Protein AF-R7U3I7-F1 (afdb_monomer)

pLDDT: mean 87.05, std 15.12, range [37.09, 98.19]

Structure (mmCIF, N/CA/C/O backbone):
data_AF-R7U3I7-F1
#
_entry.id   AF-R7U3I7-F1
#
loop_
_atom_site.group_PDB
_atom_site.id
_atom_site.type_symbol
_atom_site.label_atom_id
_atom_site.label_alt_id
_atom_site.label_comp_id
_atom_site.label_asym_id
_atom_site.label_entity_id
_atom_site.label_seq_id
_atom_site.pdbx_PDB_ins_code
_atom_site.Cartn_x
_atom_site.Cartn_y
_atom_site.Cartn_z
_atom_site.occupancy
_atom_site.B_iso_or_equiv
_atom_site.auth_seq_id
_atom_site.auth_comp_id
_atom_site.auth_asym_id
_atom_site.auth_atom_id
_atom_site.pdbx_PDB_model_num
ATOM 1 N N . MET A 1 1 ? 37.533 -23.621 -91.846 1.00 37.09 1 MET A N 1
ATOM 2 C CA . MET A 1 1 ? 38.735 -23.142 -91.122 1.00 37.09 1 MET A CA 1
ATOM 3 C C . MET A 1 1 ? 38.382 -21.801 -90.475 1.00 37.09 1 MET A C 1
ATOM 5 O O . MET A 1 1 ? 37.586 -21.095 -91.077 1.00 37.09 1 MET A O 1
ATOM 9 N N . PRO A 1 2 ? 38.844 -21.515 -89.247 1.00 49.72 2 PRO A N 1
ATOM 10 C CA . PRO A 1 2 ? 38.049 -21.662 -88.018 1.00 49.72 2 PRO A CA 1
ATOM 11 C C . PRO A 1 2 ? 37.542 -20.348 -87.388 1.00 49.72 2 PRO A C 1
ATOM 13 O O . PRO A 1 2 ? 37.877 -19.251 -87.817 1.00 49.72 2 PRO A O 1
ATOM 16 N N . GLU A 1 3 ? 36.710 -20.542 -86.361 1.00 53.94 3 GLU A N 1
ATOM 17 C CA . GLU A 1 3 ? 36.072 -19.581 -85.457 1.00 53.94 3 GLU A CA 1
ATOM 18 C C . GLU A 1 3 ? 36.979 -18.461 -84.924 1.00 53.94 3 GLU A C 1
ATOM 20 O O . GLU A 1 3 ? 38.118 -18.705 -84.530 1.00 53.94 3 GLU A O 1
ATOM 25 N N . THR A 1 4 ? 36.389 -17.288 -84.684 1.00 45.31 4 THR A N 1
ATOM 26 C CA . THR A 1 4 ? 36.749 -16.482 -83.511 1.00 45.31 4 THR A CA 1
ATOM 27 C C . THR A 1 4 ? 35.490 -16.122 -82.730 1.00 45.31 4 THR A C 1
ATOM 29 O O . THR A 1 4 ? 34.811 -15.126 -82.969 1.00 45.31 4 THR A O 1
ATOM 32 N N . ARG A 1 5 ? 35.177 -16.980 -81.750 1.00 49.25 5 ARG A N 1
ATOM 33 C CA . ARG A 1 5 ? 34.348 -16.623 -80.598 1.00 49.25 5 ARG A CA 1
ATOM 34 C C . ARG A 1 5 ? 34.931 -15.353 -79.979 1.00 49.25 5 ARG A C 1
ATOM 36 O O . ARG A 1 5 ? 36.029 -15.389 -79.423 1.00 49.25 5 ARG A O 1
ATOM 43 N N . SER A 1 6 ? 34.199 -14.246 -80.077 1.00 47.09 6 SER A N 1
ATOM 44 C CA . SER A 1 6 ? 34.493 -13.049 -79.298 1.00 47.09 6 SER A CA 1
ATOM 45 C C . SER A 1 6 ? 34.352 -13.421 -77.825 1.00 47.09 6 SER A C 1
ATOM 47 O O . SER A 1 6 ? 33.260 -13.734 -77.345 1.00 47.09 6 SER A O 1
ATOM 49 N N . ARG A 1 7 ? 35.498 -13.512 -77.145 1.00 49.44 7 ARG A N 1
ATOM 50 C CA . ARG A 1 7 ? 35.604 -13.756 -75.709 1.00 49.44 7 ARG A CA 1
ATOM 51 C C . ARG A 1 7 ? 34.745 -12.721 -74.992 1.00 49.44 7 ARG A C 1
ATOM 53 O O . ARG A 1 7 ? 35.024 -11.530 -75.070 1.00 49.44 7 ARG A O 1
ATOM 60 N N . SER A 1 8 ? 33.732 -13.209 -74.282 1.00 53.00 8 SER A N 1
ATOM 61 C CA . SER A 1 8 ? 33.058 -12.479 -73.213 1.00 53.00 8 SER A CA 1
ATOM 62 C C . SER A 1 8 ? 34.122 -11.799 -72.354 1.00 53.00 8 SER A C 1
ATOM 64 O O . SER A 1 8 ? 34.970 -12.479 -71.778 1.00 53.00 8 SER A O 1
ATOM 66 N N . SER A 1 9 ? 34.109 -10.470 -72.318 1.00 52.53 9 SER A N 1
ATOM 67 C CA . SER A 1 9 ? 34.935 -9.667 -71.426 1.00 52.53 9 SER A CA 1
ATOM 68 C C . SER A 1 9 ? 34.558 -10.012 -69.989 1.00 52.53 9 SER A C 1
ATOM 70 O O . SER A 1 9 ? 33.519 -9.587 -69.486 1.00 52.53 9 SER A O 1
ATOM 72 N N . THR A 1 10 ? 35.361 -10.850 -69.344 1.00 61.22 10 THR A N 1
ATOM 73 C CA . THR A 1 10 ? 35.266 -11.089 -67.909 1.00 61.22 10 THR A CA 1
ATOM 74 C C . THR A 1 10 ? 35.690 -9.795 -67.218 1.00 61.22 10 THR A C 1
ATOM 76 O O . THR A 1 10 ? 36.841 -9.388 -67.351 1.00 61.22 10 THR A O 1
ATOM 79 N N . ASN A 1 11 ? 34.768 -9.124 -66.526 1.00 62.16 11 ASN A N 1
ATOM 80 C CA . ASN A 1 11 ? 35.098 -7.996 -65.655 1.00 62.16 11 ASN A CA 1
ATOM 81 C C . ASN A 1 11 ? 35.964 -8.530 -64.506 1.00 62.16 11 ASN A C 1
ATOM 83 O O . ASN A 1 11 ? 35.453 -9.193 -63.604 1.00 62.16 11 ASN A O 1
ATOM 87 N N . ILE A 1 12 ? 37.278 -8.320 -64.579 1.00 71.81 12 ILE A N 1
ATOM 88 C CA . ILE A 1 12 ? 38.213 -8.705 -63.520 1.00 71.81 12 ILE A CA 1
ATOM 89 C C . ILE A 1 12 ? 38.196 -7.571 -62.494 1.00 71.81 12 ILE A C 1
ATOM 91 O O . ILE A 1 12 ? 38.765 -6.516 -62.751 1.00 71.81 12 ILE A O 1
ATOM 95 N N . ILE A 1 13 ? 37.508 -7.783 -61.370 1.00 75.38 13 ILE A N 1
ATOM 96 C CA . ILE A 1 13 ? 37.573 -6.888 -60.205 1.00 75.38 13 ILE A CA 1
ATOM 97 C C . ILE A 1 13 ? 38.998 -6.957 -59.653 1.00 75.38 13 ILE A C 1
ATOM 99 O O . ILE A 1 13 ? 39.539 -8.052 -59.468 1.00 75.38 13 ILE A O 1
ATOM 103 N N . THR A 1 14 ? 39.618 -5.803 -59.429 1.00 85.75 14 THR A N 1
ATOM 104 C CA . THR A 1 14 ? 40.957 -5.740 -58.833 1.00 85.75 14 THR A CA 1
ATOM 105 C C . THR A 1 14 ? 40.894 -6.033 -57.332 1.00 85.75 14 THR A C 1
ATOM 107 O O . THR A 1 14 ? 39.874 -5.813 -56.684 1.00 85.75 14 THR A O 1
ATOM 110 N N . ASN A 1 15 ? 41.989 -6.528 -56.747 1.00 85.25 15 ASN A N 1
ATOM 111 C CA . ASN A 1 15 ? 42.028 -6.790 -55.302 1.00 85.25 15 ASN A CA 1
ATOM 112 C C . ASN A 1 15 ? 41.789 -5.513 -54.472 1.00 85.25 15 ASN A C 1
ATOM 114 O O . ASN A 1 15 ? 41.163 -5.589 -53.424 1.00 85.25 15 ASN A O 1
ATOM 118 N N . GLU A 1 16 ? 42.219 -4.347 -54.963 1.00 87.62 16 GLU A N 1
ATOM 119 C CA . GLU A 1 16 ? 41.996 -3.053 -54.302 1.00 87.62 16 GLU A CA 1
ATOM 120 C C . GLU A 1 16 ? 40.511 -2.650 -54.299 1.00 87.62 16 GLU A C 1
ATOM 122 O O . GLU A 1 16 ? 39.994 -2.202 -53.278 1.00 87.62 16 GLU A O 1
ATOM 127 N N . GLU A 1 17 ? 39.794 -2.859 -55.410 1.00 86.19 17 GLU A N 1
ATOM 128 C CA . GLU A 1 17 ? 38.341 -2.638 -55.481 1.00 86.19 17 GLU A CA 1
ATOM 129 C C . GLU A 1 17 ? 37.577 -3.618 -54.582 1.00 86.19 17 GLU A C 1
ATOM 131 O O . GLU A 1 17 ? 36.603 -3.235 -53.935 1.00 86.19 17 GLU A O 1
ATOM 136 N N . LEU A 1 18 ? 38.032 -4.872 -54.504 1.00 88.25 18 LEU A N 1
ATOM 137 C CA . LEU A 1 18 ? 37.453 -5.868 -53.607 1.00 88.25 18 LEU A CA 1
ATOM 138 C C . LEU A 1 18 ? 37.644 -5.479 -52.132 1.00 88.25 18 LEU A C 1
ATOM 140 O O . LEU A 1 18 ? 36.686 -5.549 -51.362 1.00 88.25 18 LEU A O 1
ATOM 144 N N . ASP A 1 19 ? 38.839 -5.033 -51.744 1.00 91.88 19 ASP A N 1
ATOM 145 C CA . ASP A 1 19 ? 39.136 -4.591 -50.376 1.00 91.88 19 ASP A CA 1
ATOM 146 C C . ASP A 1 19 ? 38.333 -3.340 -49.987 1.00 91.88 19 ASP A C 1
ATOM 148 O O . ASP A 1 19 ? 37.828 -3.251 -48.861 1.00 91.88 19 ASP A O 1
ATOM 152 N N . LEU A 1 20 ? 38.142 -2.399 -50.920 1.00 93.00 20 LEU A N 1
ATOM 153 C CA . LEU A 1 20 ? 37.289 -1.228 -50.706 1.00 93.00 20 LEU A CA 1
ATOM 154 C C . LE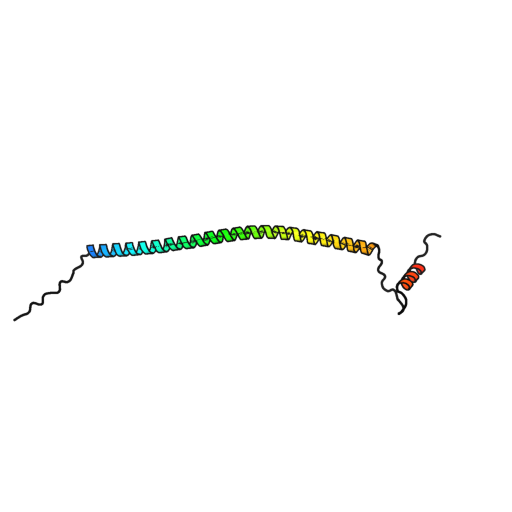U A 1 20 ? 35.829 -1.643 -50.474 1.00 93.00 20 LEU A C 1
ATOM 156 O O . LEU A 1 20 ? 35.226 -1.230 -49.484 1.00 93.00 20 LEU A O 1
ATOM 160 N N . MET A 1 21 ? 35.285 -2.524 -51.321 1.00 91.75 21 MET A N 1
ATOM 161 C CA . MET A 1 21 ? 33.918 -3.039 -51.170 1.00 91.75 21 MET A CA 1
ATOM 162 C C . MET A 1 21 ? 33.717 -3.786 -49.846 1.00 91.75 21 MET A C 1
ATOM 164 O O . MET A 1 21 ? 32.666 -3.658 -49.215 1.00 91.75 21 MET A O 1
ATOM 168 N N . ILE A 1 22 ? 34.709 -4.569 -49.409 1.00 93.44 22 ILE A N 1
ATOM 169 C CA . ILE A 1 22 ? 34.668 -5.262 -48.115 1.00 93.44 22 ILE A CA 1
ATOM 170 C C . ILE A 1 22 ? 34.665 -4.245 -46.973 1.00 93.44 22 ILE A C 1
ATOM 172 O O . ILE A 1 22 ? 33.853 -4.367 -46.055 1.00 93.44 22 ILE A O 1
ATOM 176 N N . THR A 1 23 ? 35.532 -3.235 -47.036 1.00 95.31 23 THR A N 1
ATOM 177 C CA . THR A 1 23 ? 35.640 -2.202 -45.999 1.00 95.31 23 THR A CA 1
ATOM 178 C C . THR A 1 23 ? 34.335 -1.417 -45.870 1.00 95.31 23 THR A C 1
ATOM 180 O O . THR A 1 23 ? 33.790 -1.327 -44.771 1.00 95.31 23 THR A O 1
ATOM 183 N N . GLU A 1 24 ? 33.766 -0.951 -46.984 1.00 94.94 24 GLU A N 1
ATOM 184 C CA . GLU A 1 24 ? 32.481 -0.241 -47.003 1.00 94.94 24 GLU A CA 1
ATOM 185 C C . GLU A 1 24 ? 31.334 -1.108 -46.465 1.00 94.94 24 GLU A C 1
ATOM 187 O O . GLU A 1 24 ? 30.506 -0.643 -45.677 1.00 94.94 24 GLU A O 1
ATOM 192 N N . ALA A 1 25 ? 31.289 -2.392 -46.839 1.00 95.00 25 ALA A N 1
ATOM 193 C CA . ALA A 1 25 ? 30.269 -3.315 -46.349 1.00 95.00 25 ALA A CA 1
ATOM 194 C C . ALA A 1 25 ? 30.385 -3.554 -44.833 1.00 95.00 25 ALA A C 1
ATOM 196 O O . ALA A 1 25 ? 29.367 -3.601 -44.133 1.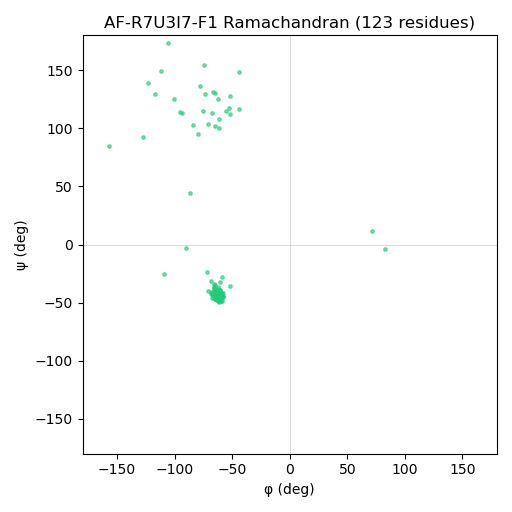00 95.00 25 ALA A O 1
ATOM 197 N N . VAL A 1 26 ? 31.610 -3.683 -44.314 1.00 96.12 26 VAL A N 1
ATOM 198 C CA . VAL A 1 26 ? 31.875 -3.846 -42.878 1.00 96.12 26 VAL A CA 1
ATOM 199 C C . VAL A 1 26 ? 31.516 -2.573 -42.113 1.00 96.12 26 VAL A C 1
ATOM 201 O O . VAL A 1 26 ? 30.823 -2.657 -41.099 1.00 96.12 26 VAL A O 1
ATOM 204 N N . GLU A 1 27 ? 31.913 -1.398 -42.601 1.00 96.81 27 GLU A N 1
ATOM 205 C CA . GLU A 1 27 ? 31.563 -0.115 -41.985 1.00 96.81 27 GLU A CA 1
ATOM 206 C C . GLU A 1 27 ? 30.049 0.107 -41.958 1.00 96.81 27 GLU A C 1
ATOM 208 O O . GLU A 1 27 ? 29.496 0.454 -40.911 1.00 96.81 27 GLU A O 1
ATOM 213 N N . ALA A 1 28 ? 29.349 -0.179 -43.059 1.00 96.19 28 ALA A N 1
ATOM 214 C CA . ALA A 1 28 ? 27.894 -0.082 -43.120 1.00 96.19 28 ALA A CA 1
ATOM 215 C C . ALA A 1 28 ? 27.211 -1.040 -42.127 1.00 96.19 28 ALA A C 1
ATOM 217 O O . ALA A 1 28 ? 26.256 -0.660 -41.440 1.00 96.19 28 ALA A O 1
ATOM 218 N N . ALA A 1 29 ? 27.708 -2.276 -42.006 1.00 96.44 29 ALA A N 1
ATOM 219 C CA . ALA A 1 29 ? 27.191 -3.245 -41.044 1.00 96.44 29 ALA A CA 1
ATOM 220 C C . ALA A 1 29 ? 27.426 -2.800 -39.590 1.00 96.44 29 ALA A C 1
ATOM 222 O O . ALA A 1 29 ? 26.516 -2.897 -38.757 1.00 96.44 29 ALA A O 1
ATOM 223 N N . LEU A 1 30 ? 28.614 -2.270 -39.283 1.00 96.44 30 LEU A N 1
ATOM 224 C CA . LEU A 1 30 ? 28.952 -1.736 -37.963 1.00 96.44 30 LEU A CA 1
ATOM 225 C C . LEU A 1 30 ? 28.095 -0.520 -37.614 1.00 96.44 30 LEU A C 1
ATOM 227 O O . LEU A 1 30 ? 27.550 -0.454 -36.511 1.00 96.44 30 LEU A O 1
ATOM 231 N N . GLN A 1 31 ? 27.912 0.403 -38.557 1.00 97.00 31 GLN A N 1
ATOM 232 C CA . GLN A 1 31 ? 27.098 1.596 -38.362 1.00 97.00 31 GLN A CA 1
ATOM 233 C C . GLN A 1 31 ? 25.633 1.233 -38.091 1.00 97.00 31 GLN A C 1
ATOM 235 O O . GLN A 1 31 ? 25.051 1.693 -37.108 1.00 97.00 31 GLN A O 1
ATOM 240 N N . LYS A 1 32 ? 25.062 0.317 -38.881 1.00 97.12 32 LYS A N 1
ATOM 241 C CA . LYS A 1 32 ? 23.692 -0.174 -38.672 1.00 97.12 32 LYS A CA 1
ATOM 242 C C . LYS A 1 32 ? 23.521 -0.856 -37.313 1.00 97.12 32 LYS A C 1
ATOM 244 O O . LYS A 1 32 ? 22.516 -0.662 -36.630 1.00 97.12 32 LYS A O 1
ATOM 249 N N . THR A 1 33 ? 24.513 -1.644 -36.906 1.00 96.69 33 THR A N 1
ATOM 250 C CA . THR A 1 33 ? 24.514 -2.333 -35.609 1.00 96.69 33 THR A CA 1
ATOM 251 C C . THR A 1 33 ? 24.595 -1.333 -34.455 1.00 96.69 33 THR A C 1
ATOM 253 O O . THR A 1 33 ? 23.840 -1.433 -33.487 1.00 96.69 33 THR A O 1
ATOM 256 N N . LYS A 1 34 ? 25.456 -0.319 -34.578 1.00 97.38 34 LYS A N 1
ATOM 257 C CA . LYS A 1 34 ? 25.590 0.771 -33.609 1.00 97.38 34 LYS A CA 1
ATOM 258 C C . LYS A 1 34 ? 24.278 1.535 -33.440 1.00 97.38 34 LYS A C 1
ATOM 260 O O . LYS A 1 34 ? 23.841 1.738 -32.311 1.00 97.38 34 LYS A O 1
ATOM 265 N N . GLU A 1 35 ? 23.631 1.923 -34.534 1.00 97.62 35 GLU A N 1
ATOM 266 C CA . GLU A 1 35 ? 22.343 2.627 -34.498 1.00 97.62 35 GLU A CA 1
ATOM 267 C C . GLU A 1 35 ? 21.250 1.795 -33.822 1.00 97.62 35 GLU A C 1
ATOM 269 O O . GLU A 1 35 ? 20.504 2.311 -32.987 1.00 97.62 35 GLU A O 1
ATOM 274 N N . PHE A 1 36 ? 21.194 0.495 -34.126 1.00 97.62 36 PHE A N 1
ATOM 275 C CA . PHE A 1 36 ? 20.259 -0.424 -33.484 1.00 97.62 36 PHE A CA 1
ATOM 276 C C . PHE A 1 36 ? 20.448 -0.461 -31.962 1.00 97.62 36 PHE A C 1
ATOM 278 O O . PHE A 1 36 ? 19.477 -0.310 -31.216 1.00 97.62 36 PHE A O 1
ATOM 285 N N . PHE A 1 37 ? 21.689 -0.620 -31.491 1.00 98.06 37 PHE A N 1
ATOM 286 C CA . PHE A 1 37 ? 21.968 -0.679 -30.057 1.00 98.06 37 PHE A CA 1
ATOM 287 C C . PHE A 1 37 ? 21.742 0.658 -29.359 1.00 98.06 37 PHE A C 1
ATOM 289 O O . PHE A 1 37 ? 21.145 0.670 -28.287 1.00 98.06 37 PHE A O 1
ATOM 296 N N . LEU A 1 38 ? 22.135 1.780 -29.966 1.00 98.06 38 LEU A N 1
ATOM 297 C CA . LEU A 1 38 ? 21.871 3.107 -29.404 1.00 98.06 38 LEU A CA 1
ATOM 298 C C . LEU A 1 38 ? 20.371 3.351 -29.231 1.00 98.06 38 LEU A C 1
ATOM 300 O O . LEU A 1 38 ? 19.939 3.808 -28.173 1.00 98.06 38 LEU A O 1
ATOM 304 N N . LYS A 1 39 ? 19.565 2.975 -30.231 1.00 98.12 39 LYS A N 1
ATOM 305 C CA . LYS A 1 39 ? 18.107 3.049 -30.131 1.00 98.12 39 LYS A CA 1
ATOM 306 C C . LYS A 1 39 ? 17.580 2.178 -28.990 1.00 98.12 39 LYS A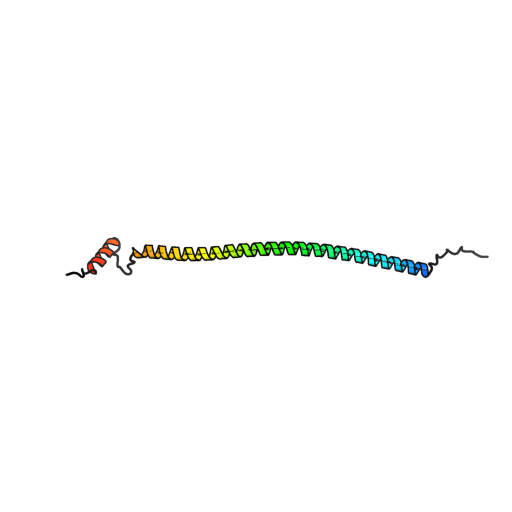 C 1
ATOM 308 O O . LYS A 1 39 ? 16.757 2.640 -28.206 1.00 98.12 39 LYS A O 1
ATOM 313 N N . LYS A 1 40 ? 18.068 0.941 -28.865 1.00 98.00 40 LYS A N 1
ATOM 314 C CA . LYS A 1 40 ? 17.637 0.032 -27.794 1.00 98.00 40 LYS A CA 1
ATOM 315 C C . LYS A 1 40 ? 18.021 0.518 -26.401 1.00 98.00 40 LYS A C 1
ATOM 317 O O . LYS A 1 40 ? 17.199 0.426 -25.497 1.00 98.00 40 LYS A O 1
ATOM 322 N N . ILE A 1 41 ? 19.217 1.076 -26.239 1.00 98.06 41 ILE A N 1
ATOM 323 C CA . ILE A 1 41 ? 19.664 1.672 -24.975 1.00 98.06 41 ILE A CA 1
ATOM 324 C C . ILE A 1 41 ? 18.765 2.854 -24.602 1.00 98.06 41 ILE A C 1
ATOM 326 O O . ILE A 1 41 ? 18.315 2.928 -23.464 1.00 98.06 41 ILE A O 1
ATOM 330 N N . ALA A 1 42 ? 18.441 3.734 -25.554 1.00 98.00 42 ALA A N 1
ATOM 331 C CA . ALA A 1 42 ? 17.551 4.868 -25.303 1.00 98.00 42 ALA A CA 1
ATOM 332 C C . ALA A 1 42 ? 16.127 4.427 -24.915 1.00 98.00 42 ALA A C 1
ATOM 334 O O . ALA A 1 42 ? 15.541 4.977 -23.985 1.00 98.00 42 ALA A O 1
ATOM 335 N N . GLU A 1 43 ? 15.582 3.409 -25.589 1.00 97.94 43 GLU A N 1
ATOM 336 C CA . GLU A 1 43 ? 14.285 2.817 -25.233 1.00 97.94 43 GLU A CA 1
ATOM 337 C C . GLU A 1 43 ? 14.304 2.229 -23.815 1.00 97.94 43 GLU A C 1
ATOM 339 O O . GLU A 1 43 ? 13.389 2.483 -23.036 1.00 97.94 43 GLU A O 1
ATOM 344 N N . MET A 1 44 ? 15.352 1.478 -23.462 1.00 97.75 44 MET A N 1
ATOM 345 C CA . MET A 1 44 ? 15.497 0.896 -22.125 1.00 97.75 44 MET A CA 1
ATOM 346 C C . MET A 1 44 ? 15.656 1.966 -21.045 1.00 97.75 44 MET A C 1
ATOM 348 O O . MET A 1 44 ? 15.039 1.847 -19.992 1.00 97.75 44 MET A O 1
ATOM 352 N N . GLN A 1 45 ? 16.427 3.023 -21.312 1.00 98.19 45 GLN A N 1
ATOM 353 C CA . GLN A 1 45 ? 16.597 4.128 -20.372 1.00 98.19 45 GLN A CA 1
ATOM 354 C C . GLN A 1 45 ? 15.258 4.803 -20.063 1.00 98.19 45 GLN A C 1
ATOM 356 O O . GLN A 1 45 ? 14.934 5.000 -18.898 1.00 98.19 45 GLN A O 1
ATOM 361 N N . LYS A 1 46 ? 14.435 5.057 -21.090 1.00 98.00 46 LYS A N 1
ATOM 362 C CA . LYS A 1 46 ? 13.099 5.638 -20.907 1.00 98.00 46 LYS A CA 1
ATOM 363 C C . LYS A 1 46 ? 12.215 4.780 -19.998 1.00 98.00 46 LYS A C 1
ATOM 365 O O . LYS A 1 46 ? 11.521 5.317 -19.144 1.00 98.00 46 LYS A O 1
ATOM 370 N N . VAL A 1 47 ? 12.256 3.456 -20.166 1.00 98.06 47 VAL A N 1
ATOM 371 C CA . VAL A 1 47 ? 11.503 2.527 -19.308 1.00 98.06 47 VAL A CA 1
ATOM 372 C C . VAL A 1 47 ? 12.006 2.582 -17.866 1.00 98.06 47 VAL A C 1
ATOM 374 O O . VAL A 1 47 ? 11.190 2.629 -16.951 1.00 98.06 47 VAL A O 1
ATOM 377 N N . CYS A 1 48 ? 13.324 2.609 -17.651 1.00 97.94 48 CYS A N 1
ATOM 378 C CA . CYS A 1 48 ? 13.895 2.745 -16.311 1.00 97.94 48 CYS A CA 1
ATOM 379 C C . CYS A 1 48 ? 13.464 4.056 -15.639 1.00 97.94 48 CYS A C 1
ATOM 381 O O . CYS A 1 48 ? 13.082 4.038 -14.472 1.00 97.94 48 CYS A O 1
ATOM 383 N N . ASP A 1 49 ? 13.479 5.169 -16.374 1.00 98.00 49 ASP A N 1
ATOM 384 C CA . ASP A 1 49 ? 13.081 6.479 -15.853 1.00 98.00 49 ASP A CA 1
ATOM 385 C C . ASP A 1 49 ? 11.584 6.498 -15.479 1.00 98.00 49 ASP A C 1
ATOM 387 O O . ASP A 1 49 ? 11.212 6.969 -14.405 1.00 98.00 49 ASP A O 1
ATOM 391 N N . GLU A 1 50 ? 10.719 5.918 -16.320 1.00 97.94 50 GLU A N 1
ATOM 392 C CA . GLU A 1 50 ? 9.283 5.770 -16.037 1.00 97.94 50 GLU A CA 1
ATOM 393 C C . GLU A 1 50 ? 9.025 4.885 -14.806 1.00 97.94 50 GLU A C 1
ATOM 395 O O . GLU A 1 50 ? 8.203 5.222 -13.954 1.00 97.94 50 GLU A O 1
ATOM 400 N N . GLN A 1 51 ? 9.743 3.766 -14.681 1.00 97.81 51 GLN A N 1
ATOM 401 C CA . GLN A 1 51 ? 9.641 2.878 -13.522 1.00 97.81 51 GLN A CA 1
ATOM 402 C C . GLN A 1 51 ? 10.133 3.548 -12.238 1.00 97.81 51 GLN A C 1
ATOM 404 O O . GLN A 1 51 ? 9.542 3.338 -11.180 1.00 97.81 51 GLN A O 1
ATOM 409 N N . GLN A 1 52 ? 11.181 4.369 -12.316 1.00 97.94 52 GLN A N 1
ATOM 410 C CA . GLN A 1 52 ? 11.693 5.106 -11.167 1.00 97.94 52 GLN A CA 1
ATOM 411 C C . GLN A 1 52 ? 10.652 6.099 -10.634 1.00 97.94 52 GLN A C 1
ATOM 413 O O . GLN A 1 52 ? 10.401 6.118 -9.431 1.00 97.94 52 GLN A O 1
ATOM 418 N N . LEU A 1 53 ? 9.978 6.839 -11.522 1.00 97.88 53 LEU A N 1
ATOM 419 C CA . LEU A 1 53 ? 8.881 7.736 -11.139 1.00 97.88 53 LEU A CA 1
ATOM 420 C C . LEU A 1 53 ? 7.740 6.979 -10.444 1.00 97.88 53 LEU A C 1
ATOM 422 O O . LEU A 1 53 ? 7.292 7.389 -9.377 1.00 97.88 53 LEU A O 1
ATOM 426 N N . GLN A 1 54 ? 7.319 5.836 -10.994 1.00 98.00 54 GLN A N 1
ATOM 427 C CA . GLN A 1 54 ? 6.273 5.006 -10.380 1.00 98.00 54 GLN A CA 1
ATOM 428 C C . GLN A 1 54 ? 6.677 4.478 -8.999 1.00 98.00 54 GLN A C 1
ATOM 430 O O . GLN A 1 54 ? 5.853 4.413 -8.088 1.00 98.00 54 GLN A O 1
ATOM 435 N N . ILE A 1 55 ? 7.940 4.079 -8.833 1.00 98.06 55 ILE A N 1
ATOM 436 C CA . ILE A 1 55 ? 8.462 3.621 -7.543 1.00 98.06 55 ILE A CA 1
ATOM 437 C C . ILE A 1 55 ? 8.392 4.746 -6.511 1.00 98.06 55 ILE A C 1
ATOM 439 O O . ILE A 1 55 ? 8.021 4.489 -5.366 1.00 98.06 55 ILE A O 1
ATOM 443 N N . ASP A 1 56 ? 8.744 5.969 -6.893 1.00 97.94 56 ASP A N 1
ATOM 444 C CA . ASP A 1 56 ? 8.749 7.095 -5.967 1.00 97.94 56 ASP A CA 1
ATOM 445 C C . ASP A 1 56 ? 7.319 7.521 -5.589 1.00 97.94 56 ASP A C 1
ATOM 447 O O . ASP A 1 56 ? 7.038 7.677 -4.401 1.00 97.94 56 ASP A O 1
ATOM 451 N N . GLU A 1 57 ? 6.373 7.530 -6.536 1.00 97.88 57 GLU A N 1
ATOM 452 C CA . GLU A 1 57 ? 4.942 7.717 -6.236 1.00 97.88 57 GLU A CA 1
ATOM 453 C C . GLU A 1 57 ? 4.402 6.645 -5.271 1.00 97.88 57 GLU A C 1
ATOM 455 O O . GLU A 1 57 ? 3.683 6.948 -4.315 1.00 97.88 57 GLU A O 1
ATOM 460 N N . LEU A 1 58 ? 4.758 5.374 -5.486 1.00 97.75 58 LEU A N 1
ATOM 461 C CA . LEU A 1 58 ? 4.328 4.279 -4.612 1.00 97.75 58 LEU A CA 1
ATOM 462 C C . LEU A 1 58 ? 4.915 4.390 -3.200 1.00 97.75 58 LEU A C 1
ATOM 464 O O . LEU A 1 58 ? 4.243 4.014 -2.237 1.00 97.75 58 LEU A O 1
ATOM 468 N N . LYS A 1 59 ? 6.142 4.903 -3.051 1.00 97.81 59 LYS A N 1
ATOM 469 C CA . LYS A 1 59 ? 6.735 5.158 -1.729 1.00 97.81 59 LYS A CA 1
ATOM 470 C C . LYS A 1 59 ? 5.968 6.240 -0.979 1.00 97.81 59 LYS A C 1
ATOM 472 O O . LYS A 1 59 ? 5.621 6.016 0.178 1.00 97.81 59 LYS A O 1
ATOM 477 N N . GLU A 1 60 ? 5.649 7.354 -1.635 1.00 97.12 60 GLU A N 1
ATOM 478 C CA . GLU A 1 60 ? 4.869 8.437 -1.020 1.00 97.12 60 GLU A CA 1
ATOM 479 C C . GLU A 1 60 ? 3.486 7.945 -0.566 1.00 97.12 60 GLU A C 1
ATOM 481 O O . GLU A 1 60 ? 3.050 8.205 0.559 1.00 97.12 60 GLU A O 1
ATOM 486 N N . GLN A 1 61 ? 2.808 7.152 -1.404 1.00 97.44 61 GLN A N 1
ATOM 487 C CA . GLN A 1 61 ? 1.527 6.541 -1.041 1.00 97.44 61 GLN A CA 1
ATOM 488 C C . GLN A 1 61 ? 1.655 5.567 0.139 1.00 97.44 61 GLN A C 1
ATOM 490 O O . GLN A 1 61 ? 0.767 5.506 0.993 1.00 97.44 61 GLN A O 1
ATOM 495 N N . LEU A 1 62 ? 2.741 4.792 0.204 1.00 97.06 62 LEU A N 1
ATOM 496 C CA . LEU A 1 62 ? 2.988 3.854 1.297 1.00 97.06 62 LEU A CA 1
ATOM 497 C C . LEU A 1 62 ? 3.226 4.580 2.627 1.00 97.06 62 LEU A C 1
ATOM 499 O O . LEU A 1 62 ? 2.687 4.156 3.651 1.00 97.06 62 LEU A O 1
ATOM 503 N N . GLU A 1 63 ? 3.997 5.666 2.616 1.00 96.69 63 GLU A N 1
ATOM 504 C CA . GLU A 1 63 ? 4.228 6.505 3.796 1.00 96.69 63 GLU A CA 1
ATOM 505 C C . GLU A 1 63 ? 2.917 7.118 4.299 1.00 96.69 63 GLU A C 1
ATOM 507 O O . GLU A 1 63 ? 2.555 6.921 5.461 1.00 96.69 63 GLU A O 1
ATOM 512 N N . SER A 1 64 ? 2.134 7.728 3.405 1.00 96.75 64 SER A N 1
ATOM 513 C CA . SER A 1 64 ? 0.824 8.290 3.753 1.00 96.75 64 SER A CA 1
ATOM 514 C C . SER A 1 64 ? -0.127 7.240 4.346 1.00 96.75 64 SER A C 1
ATOM 516 O O . SER A 1 64 ? -0.765 7.465 5.379 1.00 96.75 64 SER A O 1
ATOM 518 N N . ASN A 1 65 ? -0.186 6.046 3.749 1.00 96.69 65 ASN A N 1
ATOM 519 C CA . AS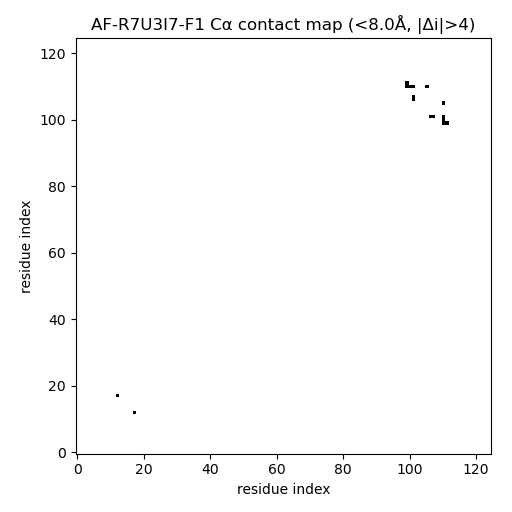N A 1 65 ? -1.013 4.952 4.258 1.00 96.69 65 ASN A CA 1
ATOM 520 C C . ASN A 1 65 ? -0.546 4.442 5.630 1.00 96.69 65 ASN A C 1
ATOM 522 O O . ASN A 1 65 ? -1.378 4.061 6.460 1.00 96.69 65 ASN A O 1
ATOM 526 N N . ASN A 1 66 ? 0.762 4.431 5.896 1.00 96.88 66 ASN A N 1
ATOM 527 C CA . ASN A 1 66 ? 1.298 4.047 7.201 1.00 96.88 66 ASN A CA 1
ATOM 528 C C . ASN A 1 66 ? 0.886 5.032 8.300 1.00 96.88 66 ASN A C 1
ATOM 530 O O . ASN A 1 66 ? 0.492 4.587 9.384 1.00 96.88 66 ASN A O 1
ATOM 534 N N . ASP A 1 67 ? 0.891 6.333 8.012 1.00 95.75 67 ASP A N 1
ATOM 535 C CA . ASP A 1 67 ? 0.433 7.363 8.949 1.00 95.75 67 ASP A CA 1
ATOM 536 C C . ASP A 1 67 ? -1.056 7.207 9.275 1.00 95.75 67 ASP A C 1
ATOM 538 O O . ASP A 1 67 ? -1.449 7.165 10.447 1.00 95.75 67 ASP A O 1
ATOM 542 N N . VAL A 1 68 ? -1.896 7.022 8.249 1.00 96.69 68 VAL A N 1
ATOM 543 C CA . VAL A 1 68 ? -3.337 6.772 8.425 1.00 96.69 68 VAL A CA 1
ATOM 544 C C . VAL A 1 68 ? -3.581 5.514 9.263 1.00 96.69 68 VAL A C 1
ATOM 546 O O . VAL A 1 68 ? -4.406 5.520 10.179 1.00 96.69 68 VAL A O 1
ATOM 549 N N . ASN A 1 69 ? -2.841 4.437 9.000 1.00 96.69 69 ASN A N 1
ATOM 550 C CA . ASN A 1 69 ? -2.964 3.187 9.745 1.00 96.69 69 ASN A CA 1
ATOM 551 C C . ASN A 1 69 ? -2.536 3.345 11.216 1.00 96.69 69 ASN A C 1
ATOM 553 O O . ASN A 1 69 ? -3.177 2.799 12.116 1.00 96.69 69 ASN A O 1
ATOM 557 N N . SER A 1 70 ? -1.476 4.113 11.481 1.00 96.69 70 SER A N 1
ATOM 558 C CA . SER A 1 70 ? -1.034 4.433 12.843 1.00 96.69 70 SER A CA 1
ATOM 559 C C . SER A 1 70 ? -2.120 5.176 13.625 1.00 96.69 70 SER A C 1
ATOM 561 O O . SER A 1 70 ? -2.485 4.759 14.730 1.00 96.69 70 SER A O 1
ATOM 563 N N . ASN A 1 71 ? -2.713 6.204 13.011 1.00 97.00 71 ASN A N 1
ATOM 564 C CA . ASN A 1 71 ? -3.807 6.974 13.603 1.00 97.00 71 ASN A CA 1
ATOM 565 C C . ASN A 1 71 ? -5.03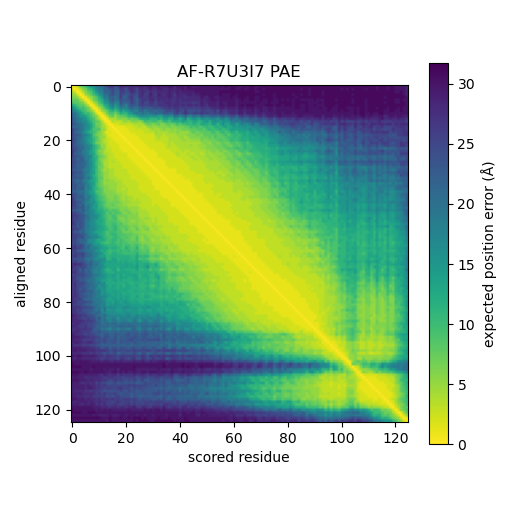2 6.090 13.876 1.00 97.00 71 ASN A C 1
ATOM 567 O O . ASN A 1 71 ? -5.531 6.053 14.999 1.00 97.00 71 ASN A O 1
ATOM 571 N N . CYS A 1 72 ? -5.442 5.275 12.901 1.00 97.31 72 CYS A N 1
ATOM 572 C CA . CYS A 1 72 ? -6.571 4.358 13.055 1.00 97.31 72 CYS A CA 1
ATOM 573 C C . CYS A 1 72 ? -6.358 3.356 14.204 1.00 97.31 72 CYS A C 1
ATOM 575 O O . CYS A 1 72 ? -7.259 3.118 15.012 1.00 97.31 72 CYS A O 1
ATOM 577 N N . LYS A 1 73 ? -5.147 2.798 14.346 1.00 97.56 73 LYS A N 1
ATOM 578 C CA . LYS A 1 73 ? -4.808 1.916 15.476 1.00 97.56 73 LYS A CA 1
ATOM 579 C C . LYS A 1 73 ? -4.940 2.630 16.816 1.00 97.56 73 LYS A C 1
ATOM 581 O O . LYS A 1 73 ? -5.387 2.015 17.786 1.00 97.56 73 LYS A O 1
ATOM 586 N N . GLN A 1 74 ? -4.539 3.896 16.887 1.00 97.62 74 GLN A N 1
ATOM 587 C CA . GLN A 1 74 ? -4.674 4.676 18.109 1.00 97.62 74 GLN A CA 1
ATOM 588 C C . GLN A 1 74 ? -6.144 4.959 18.436 1.00 97.62 74 GLN A C 1
ATOM 590 O O . GLN A 1 74 ? -6.554 4.771 19.584 1.00 97.62 74 GLN A O 1
ATOM 595 N N . ASP A 1 75 ? -6.954 5.303 17.437 1.00 97.81 75 ASP A N 1
ATOM 596 C CA . ASP A 1 75 ? -8.392 5.524 17.604 1.00 97.81 75 ASP A CA 1
ATOM 597 C C . ASP A 1 75 ? -9.108 4.264 18.090 1.00 97.81 75 ASP A C 1
ATOM 599 O O . ASP A 1 75 ? -9.890 4.323 19.040 1.00 97.81 75 ASP A O 1
ATOM 603 N N . ILE A 1 76 ? -8.780 3.097 17.529 1.00 98.00 76 ILE A N 1
ATOM 604 C CA . ILE A 1 76 ? -9.328 1.809 17.976 1.00 98.00 76 ILE A CA 1
ATOM 605 C C . ILE A 1 76 ? -9.012 1.561 19.455 1.00 98.00 76 ILE A C 1
ATOM 607 O O . ILE A 1 76 ? -9.893 1.144 20.215 1.00 98.00 76 ILE A O 1
ATOM 611 N N . ARG A 1 77 ? -7.777 1.830 19.898 1.00 97.94 77 ARG A N 1
ATOM 612 C CA . ARG A 1 77 ? -7.405 1.686 21.316 1.00 97.94 77 ARG A CA 1
ATOM 613 C C . ARG A 1 77 ? -8.207 2.638 22.197 1.00 97.94 77 ARG A C 1
ATOM 615 O O . ARG A 1 77 ? -8.766 2.205 23.205 1.00 97.94 77 ARG A O 1
ATOM 622 N N . ASN A 1 78 ? -8.302 3.906 21.805 1.00 98.00 78 ASN A N 1
ATOM 623 C CA . ASN A 1 78 ? -9.034 4.929 22.550 1.00 98.00 78 ASN A CA 1
ATOM 624 C C . ASN A 1 78 ? -10.529 4.581 22.668 1.00 98.00 78 ASN A C 1
ATOM 626 O O . ASN A 1 78 ? -11.114 4.679 23.752 1.00 98.00 78 ASN A O 1
ATOM 630 N N . LEU A 1 79 ? -11.140 4.114 21.577 1.00 98.12 79 LEU A N 1
ATOM 631 C CA . LEU A 1 79 ? -12.530 3.660 21.551 1.00 98.12 79 LEU A CA 1
ATOM 632 C C . LEU A 1 79 ? -12.738 2.424 22.426 1.00 98.12 79 LEU A C 1
ATOM 634 O O . LEU A 1 79 ? -13.701 2.374 23.186 1.00 98.12 79 LEU A O 1
ATOM 638 N N . THR A 1 80 ? -11.814 1.462 22.391 1.00 98.12 80 THR A N 1
ATOM 639 C CA . THR A 1 80 ? -11.879 0.257 23.233 1.00 98.12 80 THR A CA 1
ATOM 640 C C . THR A 1 80 ? -11.874 0.617 24.720 1.00 98.12 80 THR A C 1
ATOM 642 O O . THR A 1 80 ? -12.691 0.108 25.489 1.00 98.12 80 THR A O 1
ATOM 645 N N . ILE A 1 81 ? -10.995 1.538 25.128 1.00 98.00 81 ILE A N 1
ATOM 646 C CA . ILE A 1 81 ? -10.946 2.047 26.506 1.00 98.00 81 ILE A CA 1
ATOM 647 C C . ILE A 1 81 ? -12.257 2.757 26.861 1.00 98.00 81 ILE A C 1
ATOM 649 O O . ILE A 1 81 ? -12.826 2.512 27.925 1.00 98.00 81 ILE A O 1
ATOM 653 N N . SER A 1 82 ? -12.764 3.602 25.963 1.00 97.81 82 SER A N 1
ATOM 654 C CA . SER A 1 82 ? -14.004 4.353 26.179 1.00 97.81 82 SER A CA 1
ATOM 655 C C . SER A 1 82 ? -15.212 3.428 26.351 1.00 97.81 82 SER A C 1
ATOM 657 O O . SER A 1 82 ? -15.999 3.617 27.277 1.00 97.81 82 SER A O 1
ATOM 659 N N . ILE A 1 83 ? -15.322 2.382 25.526 1.00 97.81 83 ILE A N 1
ATOM 660 C CA . ILE A 1 83 ? -16.373 1.361 25.626 1.00 97.81 83 I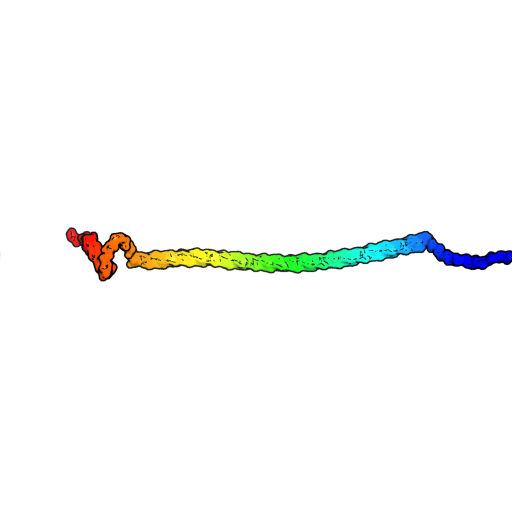LE A CA 1
ATOM 661 C C . ILE A 1 83 ? -16.291 0.626 26.963 1.00 97.81 83 ILE A C 1
ATOM 663 O O . ILE A 1 83 ? -17.307 0.491 27.641 1.00 97.81 83 ILE A O 1
ATOM 667 N N . ASN A 1 84 ? -15.097 0.188 27.372 1.00 97.12 84 ASN A N 1
ATOM 668 C CA . ASN A 1 84 ? -14.916 -0.493 28.654 1.00 97.12 84 ASN A CA 1
ATOM 669 C C . ASN A 1 84 ? -15.315 0.413 29.829 1.00 97.12 84 ASN A C 1
ATOM 671 O O . ASN A 1 84 ? -16.042 -0.006 30.725 1.00 97.12 84 ASN A O 1
ATOM 675 N N . ASN A 1 85 ? -14.911 1.683 29.796 1.00 96.31 85 ASN A N 1
ATOM 676 C CA . ASN A 1 85 ? -15.300 2.642 30.823 1.00 96.31 85 ASN A CA 1
ATOM 677 C C . ASN A 1 85 ? -16.822 2.805 30.884 1.00 96.31 85 ASN A C 1
ATOM 679 O O . ASN A 1 85 ? -17.395 2.716 31.967 1.00 96.31 85 ASN A O 1
ATOM 683 N N . LEU A 1 86 ? -17.487 3.006 29.743 1.00 95.88 86 LEU A N 1
ATOM 684 C CA . LEU A 1 86 ? -18.946 3.137 29.675 1.00 95.88 86 LEU A CA 1
ATOM 685 C C . LEU A 1 86 ? -19.663 1.888 30.197 1.00 95.88 86 LEU A C 1
ATOM 687 O O . LEU A 1 86 ? -20.635 1.992 30.946 1.00 95.88 86 LEU A O 1
ATOM 691 N N . GLU A 1 87 ? -19.163 0.711 29.843 1.00 94.12 87 GLU A N 1
ATOM 692 C CA . GLU A 1 87 ? -19.697 -0.561 30.309 1.00 94.12 87 GLU A CA 1
ATOM 693 C C . GLU A 1 87 ? -19.553 -0.714 31.832 1.00 94.12 87 GLU A C 1
ATOM 695 O O . GLU A 1 87 ? -20.525 -1.049 32.517 1.00 94.12 87 GLU A O 1
ATOM 700 N N . GLN A 1 88 ? -18.396 -0.355 32.392 1.00 92.56 88 GLN A N 1
ATOM 701 C CA . GLN A 1 88 ? -18.187 -0.344 33.838 1.00 92.56 88 GLN A CA 1
ATOM 702 C C . GLN A 1 88 ? -19.060 0.694 34.545 1.00 92.56 88 GLN A C 1
ATOM 704 O O . GLN A 1 88 ? -19.640 0.388 35.587 1.00 92.56 88 GLN A O 1
ATOM 709 N N . TYR A 1 89 ? -19.192 1.904 33.994 1.00 93.56 89 TYR A N 1
ATOM 710 C CA . TYR A 1 89 ? -20.089 2.933 34.526 1.00 93.56 89 TYR A CA 1
ATOM 711 C C . TYR A 1 89 ? -21.532 2.432 34.577 1.00 93.56 89 TYR A C 1
ATOM 713 O O . TYR A 1 89 ? -22.188 2.575 35.607 1.00 93.56 89 TYR A O 1
ATOM 721 N N . SER A 1 90 ? -22.000 1.783 33.509 1.00 91.56 90 SER A N 1
ATOM 722 C CA . SER A 1 90 ? -23.320 1.152 33.473 1.00 91.56 90 SER A CA 1
ATOM 723 C C . SER A 1 90 ? -23.445 0.035 34.514 1.00 91.56 90 SER A C 1
ATOM 725 O O . SER A 1 90 ? -24.460 -0.067 35.198 1.00 91.56 90 SER A O 1
ATOM 727 N N . ARG A 1 91 ? -22.409 -0.787 34.711 1.00 91.38 91 ARG A N 1
ATOM 728 C CA . ARG A 1 91 ? -22.427 -1.851 35.727 1.00 91.38 91 ARG A CA 1
ATOM 729 C C . ARG A 1 91 ? -22.428 -1.338 37.158 1.00 91.38 91 ARG A C 1
ATOM 731 O O . ARG A 1 91 ? -23.013 -1.997 38.002 1.00 91.38 91 ARG A O 1
ATOM 738 N N . ARG A 1 92 ? -21.821 -0.188 37.460 1.00 91.25 92 ARG A N 1
ATOM 739 C CA . ARG A 1 92 ? -21.762 0.340 38.838 1.00 91.25 92 ARG A CA 1
ATOM 740 C C . ARG A 1 92 ? -23.140 0.579 39.462 1.00 91.25 92 ARG A C 1
ATOM 742 O O . ARG A 1 92 ? -23.261 0.492 40.678 1.00 91.25 92 ARG A O 1
ATOM 749 N N . SER A 1 93 ? -24.162 0.864 38.658 1.00 88.06 93 SER A N 1
ATOM 750 C CA . SER A 1 93 ? -25.543 1.036 39.131 1.00 88.06 93 SER A CA 1
ATOM 751 C C . SER A 1 93 ? -26.360 -0.260 39.145 1.00 88.06 93 SER A C 1
ATOM 753 O O . SER A 1 93 ? -27.507 -0.249 39.587 1.00 88.06 93 SER A O 1
ATOM 755 N N . ASN A 1 94 ? -25.793 -1.375 38.679 1.00 87.62 94 ASN A N 1
ATOM 756 C CA . ASN A 1 94 ? -26.497 -2.634 38.480 1.00 87.62 94 ASN A CA 1
ATOM 757 C C . ASN A 1 94 ? -25.837 -3.768 39.273 1.00 87.62 94 ASN A C 1
ATOM 759 O O . ASN A 1 94 ? -24.620 -3.917 39.302 1.00 87.62 94 ASN A O 1
ATOM 763 N N . ILE A 1 95 ? -26.647 -4.635 39.878 1.00 83.75 95 ILE A N 1
ATOM 764 C CA . ILE A 1 95 ? -26.163 -5.828 40.581 1.00 83.75 95 ILE A CA 1
ATOM 765 C C . ILE 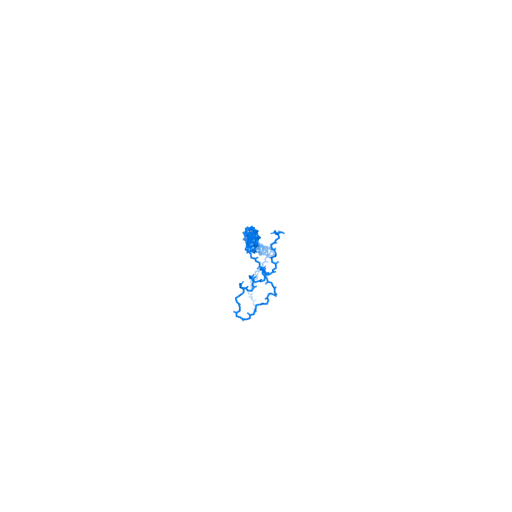A 1 95 ? -26.711 -7.056 39.865 1.00 83.75 95 ILE A C 1
ATOM 767 O O . ILE A 1 95 ? -27.912 -7.161 39.620 1.00 83.75 95 ILE A O 1
ATOM 771 N N . ARG A 1 96 ? -25.830 -8.004 39.533 1.00 86.00 96 ARG A N 1
ATOM 772 C CA . ARG A 1 96 ? -26.218 -9.271 38.909 1.00 86.00 96 ARG A CA 1
ATOM 773 C C . ARG A 1 96 ? -26.372 -10.353 39.977 1.00 86.00 96 ARG A C 1
ATOM 775 O O . ARG A 1 96 ? -25.390 -10.756 40.594 1.00 86.00 96 ARG A O 1
ATOM 782 N N . ILE A 1 97 ? -27.595 -10.841 40.171 1.00 84.38 97 ILE A N 1
ATOM 783 C CA . ILE A 1 97 ? -27.922 -11.888 41.150 1.00 84.38 97 ILE A CA 1
ATOM 784 C C . ILE A 1 97 ? -28.039 -13.230 40.415 1.00 84.38 97 ILE A C 1
ATOM 786 O O . ILE A 1 97 ? -28.795 -13.346 39.453 1.00 84.38 97 ILE A O 1
ATOM 790 N N . HIS A 1 98 ? -27.282 -14.237 40.856 1.00 86.25 98 HIS A N 1
ATOM 791 C CA . HIS A 1 98 ? -27.276 -15.585 40.276 1.00 86.25 98 HIS A CA 1
ATOM 792 C C . HIS A 1 98 ? -27.880 -16.591 41.260 1.00 86.25 98 HIS A C 1
ATOM 794 O O . HIS A 1 98 ? -27.758 -16.417 42.469 1.00 86.25 98 HIS A O 1
ATOM 800 N N . GLY A 1 99 ? -28.511 -17.650 40.744 1.00 85.88 99 GLY A N 1
ATOM 801 C CA . GLY A 1 99 ? -29.045 -18.738 41.574 1.00 85.88 99 GLY A CA 1
ATOM 802 C C . GLY A 1 99 ? -30.290 -18.381 42.396 1.00 85.88 99 GLY A C 1
ATOM 803 O O . GLY A 1 99 ? -30.678 -19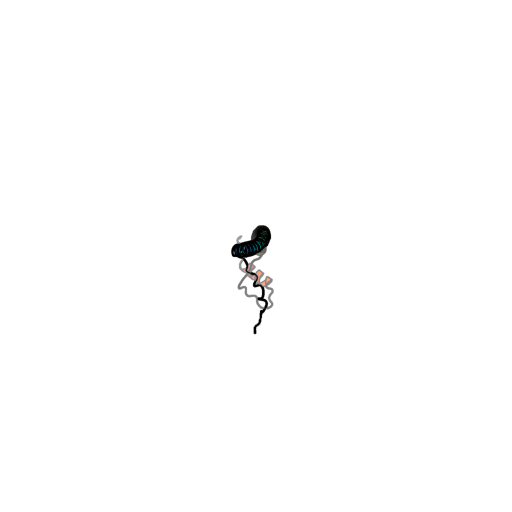.154 43.267 1.00 85.88 99 GLY A O 1
ATOM 804 N N . LEU A 1 100 ? -30.933 -17.238 42.131 1.00 85.44 100 LEU A N 1
ATOM 805 C CA . LEU A 1 100 ? -32.194 -16.877 42.777 1.00 85.44 100 LEU A CA 1
ATOM 806 C C . LEU A 1 100 ? -33.337 -17.693 42.162 1.00 85.44 100 LEU A C 1
ATOM 808 O O . LEU A 1 100 ? -33.657 -17.541 40.984 1.00 85.44 100 LEU A O 1
ATOM 812 N N . ALA A 1 101 ? -33.957 -18.554 42.965 1.00 81.88 101 ALA A N 1
ATOM 813 C CA . ALA A 1 101 ? -35.109 -19.333 42.536 1.00 81.88 101 ALA A CA 1
ATOM 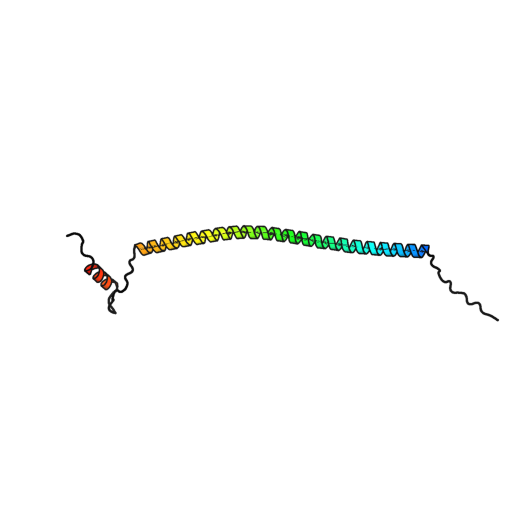814 C C . ALA A 1 101 ? -36.340 -18.423 42.380 1.00 81.88 101 ALA A C 1
ATOM 816 O O . ALA A 1 101 ? -36.963 -18.029 43.366 1.00 81.88 101 ALA A O 1
ATOM 817 N N . VAL A 1 102 ? -36.701 -18.101 41.137 1.00 80.44 102 VAL A N 1
ATOM 818 C CA . VAL A 1 102 ? -37.948 -17.397 40.809 1.00 80.44 102 VAL A CA 1
ATOM 819 C C . VAL A 1 102 ? -39.002 -18.453 40.482 1.00 80.44 102 VAL A C 1
ATOM 821 O O . VAL A 1 102 ? -38.863 -19.195 39.511 1.00 80.44 102 VAL A O 1
ATOM 824 N N . LYS A 1 103 ? -40.044 -18.577 41.313 1.00 75.38 103 LYS A N 1
ATOM 825 C CA . LYS A 1 103 ? -41.163 -19.486 41.018 1.00 75.38 103 LYS A CA 1
ATOM 826 C C . LYS A 1 103 ? -41.909 -18.963 39.783 1.00 75.38 103 LYS A C 1
ATOM 828 O O . LYS A 1 103 ? -42.194 -17.771 39.715 1.00 75.38 103 LYS A O 1
ATOM 833 N N . GLY A 1 104 ? -42.181 -19.837 38.808 1.00 70.75 104 GLY A N 1
ATOM 834 C CA . GLY A 1 104 ? -42.800 -19.478 37.526 1.00 70.75 104 GLY A CA 1
ATOM 835 C C . GLY A 1 104 ? -44.085 -18.671 37.720 1.00 70.75 104 GLY A C 1
ATOM 836 O O . GLY A 1 104 ? -44.950 -19.076 38.490 1.00 70.75 104 GLY A O 1
ATOM 837 N N . ASN A 1 105 ? -44.159 -17.525 37.044 1.00 62.47 105 ASN A N 1
ATOM 838 C CA . ASN A 1 105 ? -45.164 -16.453 37.143 1.00 62.47 105 ASN A CA 1
ATOM 839 C C . ASN A 1 105 ? -44.975 -15.428 38.278 1.00 62.47 105 ASN A C 1
ATOM 841 O O . ASN A 1 105 ? -45.720 -14.454 38.316 1.00 62.47 105 ASN A O 1
ATOM 845 N N . GLY A 1 106 ? -43.989 -15.582 39.166 1.00 63.44 106 GLY A N 1
ATOM 846 C CA . GLY A 1 106 ? -43.630 -14.542 40.136 1.00 63.44 106 GLY A CA 1
ATOM 847 C C . GLY A 1 106 ? -42.792 -13.432 39.498 1.00 63.44 106 GLY A C 1
ATOM 848 O O . GLY A 1 106 ? -41.856 -13.713 38.743 1.00 63.44 106 GLY A O 1
ATOM 849 N N . GLU A 1 107 ? -43.089 -12.169 39.808 1.00 78.50 107 GLU A N 1
ATOM 850 C CA . GLU A 1 107 ? -42.273 -11.049 39.345 1.00 78.50 107 GLU A CA 1
ATOM 851 C C . GLU A 1 107 ? -40.850 -11.156 39.918 1.00 78.50 107 GLU A C 1
ATOM 853 O O . GLU A 1 107 ? -40.640 -11.208 41.131 1.00 78.50 107 GLU A O 1
ATOM 858 N N . CYS A 1 108 ? -39.838 -11.142 39.042 1.00 81.38 108 CYS A N 1
ATOM 859 C CA . CYS A 1 108 ? -38.420 -11.187 39.431 1.00 81.38 108 CYS A CA 1
ATOM 860 C C . CYS A 1 108 ? -38.078 -10.113 40.483 1.00 81.38 108 CYS A C 1
ATOM 862 O O . CYS A 1 108 ? -37.323 -10.358 41.424 1.00 81.38 108 CYS A O 1
ATOM 864 N N . LYS A 1 109 ? -38.706 -8.936 40.369 1.00 85.62 109 LYS A N 1
ATOM 865 C CA . LYS A 1 109 ? -38.554 -7.824 41.310 1.00 85.62 109 LYS A CA 1
ATOM 866 C C . LYS A 1 109 ? -38.977 -8.201 42.731 1.00 85.62 109 LYS A C 1
ATOM 868 O O . LYS A 1 109 ? -38.255 -7.888 43.674 1.00 85.62 109 LYS A O 1
ATOM 873 N N . GLU A 1 110 ? -40.101 -8.892 42.893 1.00 85.31 110 GLU A N 1
ATOM 874 C CA . GLU A 1 110 ? -40.601 -9.310 44.205 1.00 85.31 110 GLU A CA 1
ATOM 875 C C . GLU A 1 110 ? -39.680 -10.345 44.853 1.00 85.31 110 GLU A C 1
ATOM 877 O O . GLU A 1 110 ? -39.336 -10.209 46.029 1.00 85.31 110 GLU A O 1
ATOM 882 N N . ALA A 1 111 ? -39.208 -11.324 44.074 1.00 85.62 111 ALA A N 1
ATOM 883 C CA . ALA A 1 111 ? -38.247 -12.322 44.541 1.00 85.62 111 ALA A CA 1
ATOM 884 C C . ALA A 1 111 ? -36.932 -11.673 45.013 1.00 85.62 111 ALA A C 1
ATOM 886 O O . ALA A 1 111 ? -36.413 -12.020 46.077 1.00 85.62 111 ALA A O 1
ATOM 887 N N . VAL A 1 112 ? -36.419 -10.687 44.264 1.00 87.06 112 VAL A N 1
ATOM 888 C CA . VAL A 1 112 ? -35.218 -9.922 44.637 1.00 87.06 112 VAL A CA 1
ATOM 889 C C . VAL A 1 112 ? -35.463 -9.081 45.893 1.00 87.06 112 VAL A C 1
ATOM 891 O O . VAL A 1 112 ? -34.649 -9.113 46.816 1.00 87.06 112 VAL A O 1
ATOM 894 N N . CYS A 1 113 ? -36.585 -8.359 45.982 1.00 85.94 113 CYS A N 1
ATOM 895 C CA . CYS A 1 113 ? -36.923 -7.564 47.164 1.00 85.94 113 CYS A CA 1
ATOM 896 C C . CYS A 1 113 ? -37.060 -8.425 48.426 1.00 85.94 113 CYS A C 1
ATOM 898 O O . CYS A 1 113 ? -36.571 -8.028 49.484 1.00 85.94 113 CYS A O 1
ATOM 900 N N . ALA A 1 114 ? -37.699 -9.594 48.328 1.00 84.94 114 ALA A N 1
ATOM 901 C CA . ALA A 1 114 ? -37.824 -10.532 49.440 1.00 84.94 114 ALA A CA 1
ATOM 902 C C . ALA A 1 114 ? -36.450 -11.040 49.904 1.00 84.94 114 ALA A C 1
ATOM 904 O O . ALA A 1 114 ? -36.151 -10.977 51.096 1.00 84.94 114 ALA A O 1
ATOM 905 N N . PHE A 1 115 ? -35.594 -11.452 48.961 1.00 85.00 115 PHE A N 1
ATOM 906 C CA . PHE A 1 115 ? -34.231 -11.904 49.247 1.00 85.00 115 PHE A CA 1
ATOM 907 C C . PHE A 1 115 ? -33.380 -10.824 49.930 1.00 85.00 115 PHE A C 1
ATOM 909 O O . PHE A 1 115 ? -32.679 -11.104 50.901 1.00 85.00 115 PHE A O 1
ATOM 916 N N . ILE A 1 116 ? -33.434 -9.580 49.450 1.00 85.62 116 ILE A N 1
ATOM 917 C CA . ILE A 1 116 ? -32.669 -8.478 50.043 1.00 85.62 116 ILE A CA 1
ATOM 918 C C . ILE A 1 116 ? -33.163 -8.190 51.468 1.00 85.62 116 ILE A C 1
ATOM 920 O O . ILE A 1 116 ? -32.351 -8.107 52.388 1.00 85.62 116 ILE A O 1
ATOM 924 N N . ARG A 1 117 ? -34.485 -8.097 51.677 1.00 84.31 117 ARG A N 1
ATOM 925 C CA . ARG A 1 117 ? -35.085 -7.821 52.996 1.00 84.31 117 ARG A CA 1
ATOM 926 C C . ARG A 1 117 ? -34.776 -8.896 54.034 1.00 84.31 117 ARG A C 1
ATOM 928 O O . ARG A 1 117 ? -34.588 -8.561 55.196 1.00 84.31 117 ARG A O 1
ATOM 935 N N . SER A 1 118 ? -34.721 -10.169 53.642 1.00 83.75 118 SER A N 1
ATOM 936 C CA . SER A 1 118 ? -34.406 -11.252 54.581 1.00 83.75 118 SER A CA 1
ATOM 937 C C . SER A 1 118 ? -32.939 -11.265 55.022 1.00 83.75 118 SER A C 1
ATOM 939 O O . SER A 1 118 ? -32.632 -11.818 56.074 1.00 83.75 118 SER A O 1
ATOM 941 N N . ASN A 1 119 ? -32.034 -10.690 54.220 1.00 81.38 119 ASN A N 1
ATOM 942 C CA . ASN A 1 119 ? -30.586 -10.788 54.429 1.00 81.38 119 ASN A CA 1
ATOM 943 C C . ASN A 1 119 ? -29.924 -9.479 54.883 1.00 81.38 119 ASN A C 1
ATOM 945 O O . ASN A 1 119 ? -28.886 -9.522 55.543 1.00 81.38 119 ASN A O 1
ATOM 949 N N . LEU A 1 120 ? -30.505 -8.316 54.580 1.00 79.25 120 LEU A N 1
ATOM 950 C CA . LEU A 1 120 ? -30.056 -7.047 55.146 1.00 79.25 120 LEU A CA 1
ATOM 951 C C . LEU A 1 120 ? -30.622 -6.896 56.561 1.00 79.25 120 LEU A C 1
ATOM 953 O O . LEU A 1 120 ? -31.739 -6.424 56.754 1.00 79.25 120 LEU A O 1
ATOM 957 N N . LYS A 1 121 ? -29.837 -7.286 57.568 1.00 69.75 121 LYS A N 1
ATOM 958 C CA . LYS A 1 121 ? -30.066 -6.819 58.939 1.00 69.75 121 LYS A CA 1
ATOM 959 C C . LYS A 1 121 ? -29.616 -5.365 59.016 1.00 69.75 121 LYS A C 1
ATOM 961 O O . LYS A 1 121 ? -28.487 -5.069 58.621 1.00 69.75 121 LYS A O 1
ATOM 966 N N . ASN A 1 122 ? -30.466 -4.478 59.534 1.00 62.28 122 ASN A N 1
ATOM 967 C CA . ASN A 1 122 ? -30.027 -3.138 59.912 1.00 62.28 122 ASN A CA 1
ATOM 968 C C . ASN A 1 122 ? -28.859 -3.301 60.878 1.00 62.28 122 ASN A C 1
ATOM 970 O O . ASN A 1 122 ? -29.011 -3.866 61.960 1.00 62.28 122 ASN A O 1
ATOM 974 N N . LYS A 1 123 ? -27.681 -2.858 60.452 1.00 56.34 123 LYS A N 1
ATOM 975 C CA . LYS A 1 123 ? -26.476 -2.879 61.269 1.00 56.34 123 LYS A CA 1
ATOM 976 C C . LYS A 1 123 ? -26.420 -1.602 62.108 1.00 56.34 123 LYS A C 1
ATOM 978 O O . LYS A 1 123 ? -25.382 -0.977 62.136 1.00 56.34 123 LYS A O 1
ATOM 983 N N . ASP A 1 124 ? -27.550 -1.228 62.707 1.00 57.31 124 ASP A N 1
ATOM 984 C CA . ASP A 1 124 ? -27.709 -0.133 63.666 1.00 57.31 124 ASP A CA 1
ATOM 985 C C . ASP A 1 124 ? -28.963 -0.431 64.508 1.00 57.31 124 ASP A C 1
ATOM 987 O O . ASP A 1 124 ? -30.082 -0.034 64.172 1.00 57.31 124 ASP A O 1
ATOM 991 N N . ALA A 1 125 ? -28.763 -1.225 65.558 1.00 46.19 125 ALA A N 1
ATOM 992 C CA . ALA A 1 125 ? -29.587 -1.300 66.761 1.00 46.19 125 ALA A CA 1
ATOM 993 C C . ALA A 1 125 ? -28.683 -1.743 67.916 1.00 46.19 125 ALA A C 1
ATOM 995 O O . ALA A 1 125 ? -27.908 -2.707 67.700 1.00 46.19 125 ALA A O 1
#

Organism: Capitella teleta (NCBI:txid283909)

Radius of gyration: 50.51 Å; Cα contacts (8 Å, |Δi|>4): 8; chains: 1; bounding box: 87×32×158 Å

Foldseek 3Di:
DDDDDPDDPDPDQDPVNVVVVVVVVVVVVVVVVVVVVVVVVVVVVVVVVVVVVVVVVVVVVVVVVVVVVVVVVVVVVVVVVVVVVVVVVVCVVDDDDPPQDDDPPHDPVVSVVVVCVVPDDPPPD

Secondary structure (DSSP, 8-state):
--------------HHHHHHHHHHHHHHHHHHHHHHHHHHHHHHHHHHHHHHHHHHHHHHHHHHHHHHHHHHHHHHHHHHHHHHHHHHHHHHT-----S----TTS-HHHHHHHHHHHH---S--

Solvent-accessible surface area (backbone atoms only — not comparable to full-atom values): 7596 Å² total; per-residue (Å²): 136,83,86,79,79,80,72,79,82,73,85,77,78,48,71,67,60,50,52,49,53,51,51,53,52,50,52,52,52,51,51,55,51,50,53,53,49,53,52,50,51,53,54,51,49,53,51,52,54,55,51,50,53,53,52,51,55,52,49,55,53,49,54,54,50,50,53,53,51,53,51,51,54,51,51,53,52,53,49,52,53,50,51,51,49,52,52,49,59,58,42,74,82,54,83,90,84,76,91,74,85,66,59,91,92,55,59,67,66,57,55,51,52,52,54,48,62,77,66,60,69,78,92,78,127

Sequence (125 aa):
MPETRSRSSTNIITNEELDLMITEAVEAALQKTKEFFLKKIAEMQKVCDEQQLQIDELKEQLESNNDVNSNCKQDIRNLTISINNLEQYSRRSNIRIHGLAVKGNGECKEAVCAFIRSNLKNKDA

Mean predicted aligned error: 13.56 Å